Protein AF-A0A967SJV9-F1 (afdb_monomer)

Structure (mmCIF, N/CA/C/O backbone):
data_AF-A0A967SJV9-F1
#
_entry.id   AF-A0A967SJV9-F1
#
loop_
_atom_site.group_PDB
_atom_site.id
_atom_site.type_symbol
_atom_site.label_atom_id
_atom_site.label_alt_id
_atom_site.label_comp_id
_atom_site.label_asym_id
_atom_site.label_entity_id
_atom_site.label_seq_id
_atom_site.pdbx_PDB_ins_code
_atom_site.Cartn_x
_atom_site.Cartn_y
_atom_site.Cartn_z
_atom_site.occupancy
_atom_site.B_iso_or_equiv
_atom_site.auth_seq_id
_atom_site.auth_comp_id
_atom_site.auth_asym_id
_atom_site.auth_atom_id
_atom_site.pdbx_PDB_model_num
ATOM 1 N N . MET A 1 1 ? -14.246 -4.695 -17.843 1.00 47.72 1 MET A N 1
ATOM 2 C CA . MET A 1 1 ? -14.909 -4.450 -16.545 1.00 47.72 1 MET A CA 1
ATOM 3 C C . MET A 1 1 ? -16.134 -3.568 -16.754 1.00 47.72 1 MET A C 1
ATOM 5 O O . MET A 1 1 ? -16.013 -2.595 -17.496 1.00 47.72 1 MET A O 1
ATOM 9 N N . PRO A 1 2 ? -17.310 -3.910 -16.196 1.00 51.16 2 PRO A N 1
ATOM 10 C CA . PRO A 1 2 ? -18.488 -3.045 -16.264 1.00 51.16 2 PRO A CA 1
ATOM 11 C C . PRO A 1 2 ? -18.167 -1.692 -15.615 1.00 51.16 2 PRO A C 1
ATOM 13 O O . PRO A 1 2 ? -17.585 -1.638 -14.534 1.00 51.16 2 PRO A O 1
ATOM 16 N N . LYS A 1 3 ? -18.487 -0.591 -16.301 1.00 63.22 3 LYS A N 1
ATOM 17 C CA . LYS A 1 3 ? -18.181 0.759 -15.815 1.00 63.22 3 LYS A CA 1
ATOM 18 C C . LYS A 1 3 ? -19.239 1.181 -14.799 1.00 63.22 3 LYS A C 1
ATOM 20 O O . LYS A 1 3 ? -20.412 1.294 -15.145 1.00 63.22 3 LYS A O 1
ATOM 25 N N . LEU A 1 4 ? -18.818 1.446 -13.564 1.00 74.81 4 LEU A N 1
ATOM 26 C CA . LEU A 1 4 ? -19.636 2.136 -12.567 1.00 74.81 4 LEU A CA 1
ATOM 27 C C . LEU A 1 4 ? -19.768 3.606 -12.981 1.00 74.81 4 LEU A C 1
ATOM 29 O O . LEU A 1 4 ? -18.957 4.444 -12.611 1.00 74.81 4 LEU A O 1
ATOM 33 N N . THR A 1 5 ? -20.777 3.910 -13.793 1.00 85.00 5 THR A N 1
ATOM 34 C CA . THR A 1 5 ? -21.053 5.269 -14.291 1.00 85.00 5 THR A CA 1
ATOM 35 C C . THR A 1 5 ? -21.690 6.180 -13.244 1.00 85.00 5 THR A C 1
ATOM 37 O O . THR A 1 5 ? -21.753 7.390 -13.439 1.00 85.00 5 THR A O 1
ATOM 40 N N . ASN A 1 6 ? -22.171 5.624 -12.131 1.00 92.25 6 ASN A N 1
ATOM 41 C CA . ASN A 1 6 ? -22.780 6.400 -11.061 1.00 92.25 6 ASN A CA 1
ATOM 42 C C . ASN A 1 6 ? -21.738 6.778 -9.998 1.00 92.25 6 ASN A C 1
ATOM 44 O O . ASN A 1 6 ? -21.339 5.949 -9.178 1.00 92.25 6 ASN A O 1
ATOM 48 N N . GLU A 1 7 ? -21.364 8.057 -9.980 1.00 90.69 7 GLU A N 1
ATOM 49 C CA . GLU A 1 7 ? -20.401 8.641 -9.036 1.00 90.69 7 GLU A CA 1
ATOM 50 C C . GLU A 1 7 ? -20.759 8.398 -7.564 1.00 90.69 7 GLU A C 1
ATOM 52 O O . GLU A 1 7 ? -19.886 8.133 -6.736 1.00 90.69 7 GLU A O 1
ATOM 57 N N . ARG A 1 8 ? -22.054 8.423 -7.223 1.00 91.00 8 ARG A N 1
ATOM 58 C CA . ARG A 1 8 ? -22.510 8.162 -5.852 1.00 91.00 8 ARG A CA 1
ATOM 59 C C . ARG A 1 8 ? -22.266 6.713 -5.453 1.00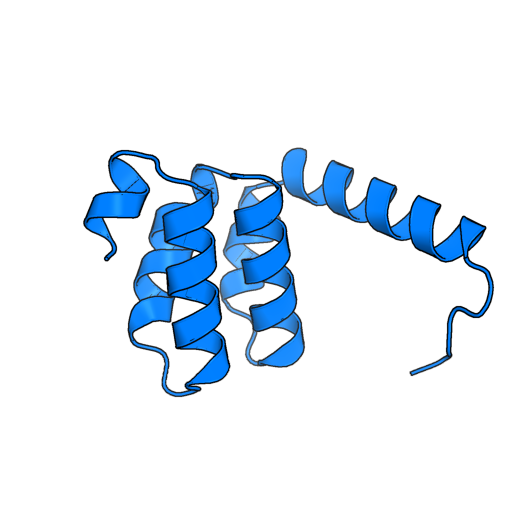 91.00 8 ARG A C 1
ATOM 61 O O . ARG A 1 8 ? -21.834 6.457 -4.334 1.00 91.00 8 ARG A O 1
ATOM 68 N N . VAL A 1 9 ? -22.540 5.770 -6.355 1.00 93.06 9 VAL A N 1
ATOM 69 C CA . VAL A 1 9 ? -22.287 4.344 -6.101 1.00 93.06 9 VAL A CA 1
ATOM 70 C C . VAL A 1 9 ? -20.790 4.101 -5.949 1.00 93.06 9 VAL A C 1
ATOM 72 O O . VAL A 1 9 ? -20.386 3.434 -5.003 1.00 93.06 9 VAL A O 1
ATOM 75 N N . ARG A 1 10 ? -19.970 4.703 -6.817 1.00 90.50 10 ARG A N 1
ATOM 76 C CA . ARG A 1 10 ? -18.508 4.627 -6.731 1.00 90.50 10 ARG A CA 1
ATOM 77 C C . ARG A 1 10 ? -17.999 5.114 -5.372 1.00 90.50 10 ARG A C 1
ATOM 79 O O . ARG A 1 10 ? -17.313 4.372 -4.686 1.00 90.50 10 ARG A O 1
ATOM 86 N N . SER A 1 11 ? -18.427 6.297 -4.928 1.00 91.38 11 SER A N 1
ATOM 87 C CA . SER A 1 11 ? -18.022 6.842 -3.625 1.00 91.38 11 SER A CA 1
ATOM 88 C C . SER A 1 11 ? -18.452 5.966 -2.440 1.00 91.38 11 SER A C 1
ATOM 90 O O . SER A 1 11 ? -17.693 5.813 -1.482 1.00 91.38 11 SER A O 1
ATOM 92 N N . LEU A 1 12 ? -19.649 5.371 -2.489 1.00 94.56 12 LEU A N 1
ATOM 93 C CA . LEU A 1 12 ? -20.110 4.453 -1.444 1.00 94.56 12 LEU A CA 1
ATOM 94 C C . LEU A 1 12 ? -19.284 3.163 -1.405 1.00 94.56 12 LEU A C 1
ATOM 96 O O . LEU A 1 12 ? -18.981 2.678 -0.315 1.00 94.56 12 LEU A O 1
ATOM 100 N N . LEU A 1 13 ? -18.916 2.628 -2.571 1.00 92.25 13 LEU A N 1
ATOM 101 C CA . LEU A 1 13 ? -18.057 1.451 -2.679 1.00 92.25 13 LEU A CA 1
ATOM 102 C C . LEU A 1 13 ? -16.641 1.745 -2.182 1.00 92.25 13 LEU A C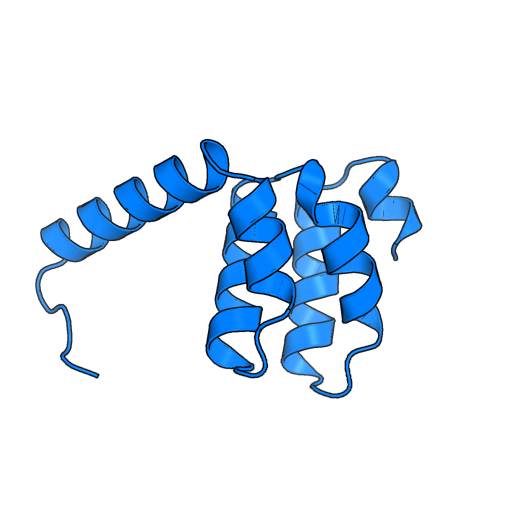 1
ATOM 104 O O . LEU A 1 13 ? -16.133 0.973 -1.374 1.00 92.25 13 LEU A O 1
ATOM 108 N N . ASP A 1 14 ? -16.055 2.882 -2.567 1.00 91.56 14 ASP A N 1
ATOM 109 C CA . ASP A 1 14 ? -14.740 3.321 -2.083 1.00 91.56 14 ASP A CA 1
ATOM 110 C C . ASP A 1 14 ? -14.737 3.411 -0.547 1.00 91.56 14 ASP A C 1
ATOM 112 O O . ASP A 1 14 ? -13.867 2.857 0.126 1.00 91.56 14 ASP A O 1
ATOM 116 N N . ALA A 1 15 ? -15.769 4.036 0.033 1.00 94.44 15 ALA A N 1
ATOM 117 C CA . ALA A 1 15 ? -15.9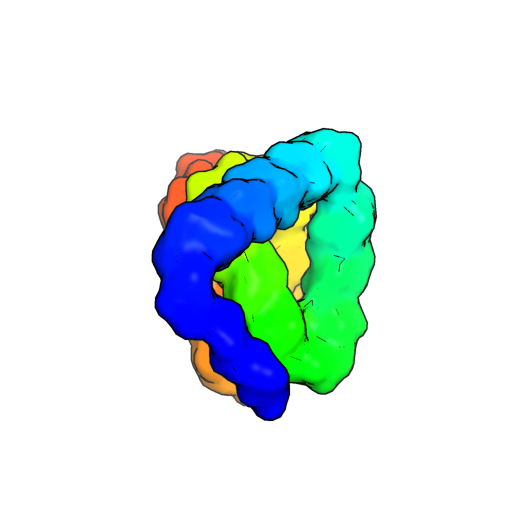09 4.155 1.481 1.00 94.44 15 ALA A CA 1
ATOM 118 C C . ALA A 1 15 ? -16.106 2.795 2.174 1.00 94.44 15 ALA A C 1
ATOM 120 O O . ALA A 1 15 ? -15.597 2.581 3.274 1.00 94.44 15 ALA A O 1
ATOM 121 N N . ALA A 1 16 ? -16.856 1.874 1.565 1.00 95.12 16 ALA A N 1
ATOM 122 C CA . ALA A 1 16 ? -17.024 0.525 2.097 1.00 95.12 16 ALA A CA 1
ATOM 123 C C . ALA A 1 16 ? -15.706 -0.263 2.050 1.00 95.12 16 ALA A C 1
ATOM 125 O O . ALA A 1 16 ? -15.327 -0.858 3.058 1.00 95.12 16 ALA A O 1
ATOM 126 N N . GLY A 1 17 ? -14.982 -0.200 0.930 1.00 92.75 17 GLY A N 1
ATOM 127 C CA . GLY A 1 17 ? -13.675 -0.834 0.762 1.00 92.75 17 GLY A CA 1
ATOM 128 C C . GLY A 1 17 ? -12.655 -0.329 1.778 1.00 92.75 17 GLY A C 1
ATOM 129 O O . GLY A 1 17 ? -12.015 -1.128 2.454 1.00 92.75 17 GLY A O 1
ATOM 130 N N . GLN A 1 18 ? -12.580 0.989 1.983 1.00 95.38 18 GLN A N 1
ATOM 131 C CA . GLN A 1 18 ? -11.712 1.582 3.004 1.00 95.38 18 GLN A CA 1
ATOM 132 C C . GLN A 1 18 ? -12.045 1.086 4.418 1.00 95.38 18 GLN A C 1
ATOM 134 O O . GLN A 1 18 ? -11.146 0.730 5.176 1.00 95.38 18 GLN A O 1
ATOM 139 N N . ARG A 1 19 ? -13.334 1.022 4.782 1.00 96.38 19 ARG A N 1
ATOM 140 C CA . ARG A 1 19 ? -13.755 0.513 6.100 1.00 96.38 19 ARG A CA 1
ATOM 141 C C . ARG A 1 19 ? -13.396 -0.957 6.285 1.00 96.38 19 ARG A C 1
ATOM 143 O O . ARG A 1 19 ? -12.918 -1.318 7.355 1.00 96.38 19 ARG A O 1
ATOM 150 N N . LEU A 1 20 ? -13.604 -1.782 5.260 1.00 95.12 20 LEU A N 1
ATOM 151 C CA . LEU A 1 20 ? -13.238 -3.199 5.294 1.00 95.12 20 LEU A CA 1
ATOM 152 C C . LEU A 1 20 ? -11.725 -3.379 5.441 1.00 95.12 20 LEU A C 1
ATOM 154 O O . LEU A 1 20 ? -11.295 -4.165 6.279 1.00 95.12 20 LEU A O 1
ATOM 158 N N . ALA A 1 21 ? -10.925 -2.606 4.705 1.00 94.50 21 ALA A 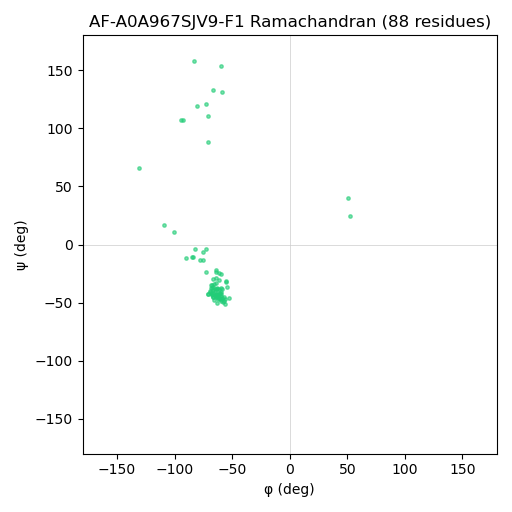N 1
ATOM 159 C CA . ALA A 1 21 ? -9.468 -2.646 4.799 1.00 94.50 21 ALA A CA 1
ATOM 160 C C . ALA A 1 21 ? -8.958 -2.300 6.209 1.00 94.50 21 ALA A C 1
ATOM 162 O O . ALA A 1 21 ? -8.058 -2.962 6.721 1.00 94.50 21 ALA A O 1
ATOM 163 N N . VAL A 1 22 ? -9.560 -1.301 6.867 1.00 94.62 22 VAL A N 1
ATOM 164 C CA . VAL A 1 22 ? -9.226 -0.947 8.259 1.00 94.62 22 VAL A CA 1
ATOM 165 C C . VAL A 1 22 ? -9.684 -2.025 9.245 1.00 94.62 22 VAL A C 1
ATOM 167 O O . VAL A 1 22 ? -8.964 -2.329 10.193 1.00 94.62 22 VAL A O 1
ATOM 170 N N . ALA A 1 23 ? -10.872 -2.601 9.042 1.00 96.50 23 ALA A N 1
ATOM 171 C CA . ALA A 1 23 ? -11.437 -3.612 9.936 1.00 96.50 23 ALA A CA 1
ATOM 172 C C . ALA A 1 23 ? -10.734 -4.978 9.832 1.00 96.50 23 ALA A C 1
ATOM 174 O O . ALA A 1 23 ? -10.776 -5.757 10.784 1.00 96.50 23 ALA A O 1
ATOM 175 N N . HIS A 1 24 ? -10.089 -5.266 8.698 1.00 95.56 24 HIS A N 1
ATOM 176 C CA . HIS A 1 24 ? -9.490 -6.566 8.396 1.00 95.56 24 HIS A CA 1
ATOM 177 C C . HIS A 1 24 ? -8.041 -6.441 7.886 1.00 95.56 24 HIS A C 1
ATOM 179 O O . HIS A 1 24 ? -7.749 -6.795 6.741 1.00 95.56 24 HIS A O 1
ATOM 185 N N . PRO A 1 25 ? -7.100 -5.973 8.724 1.00 90.56 25 PRO A N 1
ATOM 186 C CA . PRO A 1 25 ? -5.709 -5.778 8.319 1.00 90.56 25 PRO A CA 1
ATOM 187 C C . PRO A 1 25 ? -5.006 -7.075 7.883 1.00 90.56 25 PRO A C 1
ATOM 189 O O . PRO A 1 25 ? -4.167 -7.027 6.990 1.00 90.56 25 PRO A O 1
ATOM 192 N N . ASP A 1 26 ? -5.373 -8.234 8.436 1.00 93.38 26 ASP A N 1
ATOM 193 C CA . ASP A 1 26 ? -4.790 -9.523 8.028 1.00 93.38 26 ASP A CA 1
ATOM 194 C C . ASP A 1 26 ? -5.180 -9.899 6.591 1.00 93.38 26 ASP A C 1
ATOM 196 O O . ASP A 1 26 ? -4.361 -10.409 5.830 1.00 93.38 26 ASP A O 1
ATOM 200 N N . GLN A 1 27 ? -6.411 -9.572 6.181 1.00 94.81 27 GLN A N 1
ATOM 201 C CA . GLN A 1 27 ? -6.858 -9.749 4.795 1.00 94.81 27 GLN A CA 1
ATOM 202 C C . GLN A 1 27 ? -6.111 -8.800 3.852 1.00 94.81 27 GLN A C 1
ATOM 204 O O . GLN A 1 27 ? -5.783 -9.185 2.735 1.00 94.81 27 GLN A O 1
ATOM 209 N N . MET A 1 28 ? -5.783 -7.585 4.308 1.00 95.00 28 MET A N 1
ATOM 210 C CA . MET A 1 28 ? -4.933 -6.668 3.542 1.00 95.00 28 MET A CA 1
ATOM 211 C C . MET A 1 28 ? -3.517 -7.220 3.365 1.00 95.00 28 MET A C 1
ATOM 213 O O . MET A 1 28 ? -2.955 -7.094 2.283 1.00 95.00 28 MET A O 1
ATOM 217 N N . VAL A 1 29 ? -2.944 -7.854 4.394 1.00 95.38 29 VAL A N 1
ATOM 218 C CA . VAL A 1 29 ? -1.640 -8.526 4.280 1.00 95.38 29 VAL A CA 1
ATOM 219 C C . VAL A 1 29 ? -1.710 -9.674 3.274 1.00 95.38 29 VAL A C 1
ATOM 221 O O . VAL A 1 29 ? -0.834 -9.767 2.422 1.00 95.38 29 VAL A O 1
ATOM 224 N N . GLN A 1 30 ? -2.762 -10.494 3.320 1.00 95.44 30 GLN A N 1
ATOM 225 C CA . GLN A 1 30 ? -2.966 -11.578 2.356 1.00 95.44 30 GLN A CA 1
ATOM 226 C C . GLN A 1 30 ? -3.147 -11.054 0.920 1.00 95.44 30 GLN A C 1
ATOM 228 O O . GLN A 1 30 ? -2.626 -11.636 -0.025 1.00 95.44 30 GLN A O 1
ATOM 233 N N . ALA A 1 31 ? -3.844 -9.932 0.734 1.00 94.69 31 ALA A N 1
ATOM 234 C CA . ALA A 1 31 ? -4.030 -9.323 -0.582 1.00 94.69 31 ALA A CA 1
ATOM 235 C C . ALA A 1 31 ? -2.713 -8.827 -1.216 1.00 94.69 31 ALA A C 1
ATOM 237 O O . ALA A 1 31 ? -2.629 -8.726 -2.439 1.00 94.69 31 ALA A O 1
ATOM 238 N N . LEU A 1 32 ? -1.667 -8.577 -0.415 1.00 96.19 32 LEU A N 1
ATOM 239 C CA . LEU A 1 32 ? -0.321 -8.270 -0.919 1.00 96.19 32 LEU A CA 1
ATOM 240 C C . LEU A 1 32 ? 0.419 -9.487 -1.503 1.00 96.19 32 LEU A C 1
ATOM 242 O O . LEU A 1 32 ? 1.529 -9.335 -2.006 1.00 96.19 32 LEU A O 1
ATOM 246 N N . GLU A 1 33 ? -0.173 -10.678 -1.435 1.00 95.31 33 GLU A N 1
ATOM 247 C CA . GLU A 1 33 ? 0.344 -11.914 -2.038 1.00 95.31 33 GLU A CA 1
ATOM 248 C C . GLU A 1 33 ? -0.357 -12.240 -3.368 1.00 95.31 33 GLU A C 1
ATOM 250 O O . GLU A 1 33 ? -0.217 -13.340 -3.891 1.00 95.31 33 GLU A O 1
ATOM 255 N N . SER A 1 34 ? -1.150 -11.308 -3.909 1.00 95.94 34 SER A N 1
ATOM 256 C CA . SER A 1 34 ? -1.838 -11.502 -5.184 1.00 95.94 34 SER A CA 1
ATOM 257 C C . SER A 1 34 ? -0.855 -11.580 -6.356 1.00 95.94 34 SER A C 1
ATOM 259 O O . SER A 1 34 ? -0.013 -10.700 -6.514 1.00 95.94 34 SER A O 1
ATOM 261 N N . ASP A 1 35 ? -1.041 -12.581 -7.222 1.00 95.31 35 ASP A N 1
ATOM 262 C CA . ASP A 1 35 ? -0.319 -12.715 -8.498 1.00 95.31 35 ASP A CA 1
ATOM 263 C C . ASP A 1 35 ? -0.823 -11.743 -9.589 1.00 95.31 35 ASP A C 1
ATOM 265 O O . ASP A 1 35 ? -0.260 -11.681 -10.682 1.00 95.31 35 ASP A O 1
ATOM 269 N N . ASP A 1 36 ? -1.908 -11.003 -9.333 1.00 96.50 36 ASP A N 1
ATOM 270 C CA . ASP A 1 36 ? -2.425 -9.982 -10.246 1.00 96.50 36 ASP A CA 1
ATOM 271 C C . ASP A 1 36 ? -1.857 -8.613 -9.858 1.00 96.50 36 ASP A C 1
ATOM 273 O O . ASP A 1 36 ? -2.269 -8.001 -8.869 1.00 96.50 36 ASP A O 1
ATOM 277 N N . ASP A 1 37 ? -0.933 -8.107 -10.677 1.00 95.88 37 ASP A N 1
ATOM 278 C CA . ASP A 1 37 ? -0.272 -6.821 -10.455 1.00 95.88 37 ASP A CA 1
ATOM 279 C C . ASP A 1 37 ? -1.256 -5.651 -10.297 1.00 95.88 37 ASP A C 1
ATOM 281 O O . ASP A 1 37 ? -0.978 -4.719 -9.543 1.00 95.88 37 ASP A O 1
ATOM 285 N N . LEU A 1 38 ? -2.420 -5.669 -10.961 1.00 95.19 38 LEU A N 1
ATOM 286 C CA . LEU A 1 38 ? -3.409 -4.596 -10.819 1.00 95.19 38 LEU A CA 1
ATOM 287 C C . LEU A 1 38 ? -4.071 -4.634 -9.441 1.00 95.19 38 LEU A C 1
ATOM 289 O O . LEU A 1 38 ? -4.247 -3.588 -8.811 1.00 95.19 38 LEU A O 1
ATOM 293 N N . VAL A 1 39 ? -4.421 -5.832 -8.964 1.00 95.25 39 VAL A N 1
ATOM 294 C CA . VAL A 1 39 ? -4.958 -6.034 -7.610 1.00 95.25 39 VAL A CA 1
ATOM 295 C C . VAL A 1 39 ? -3.908 -5.646 -6.576 1.00 95.25 39 VAL A C 1
ATOM 297 O O . VAL A 1 39 ? -4.221 -4.948 -5.606 1.00 95.25 39 VAL A O 1
ATOM 300 N N . L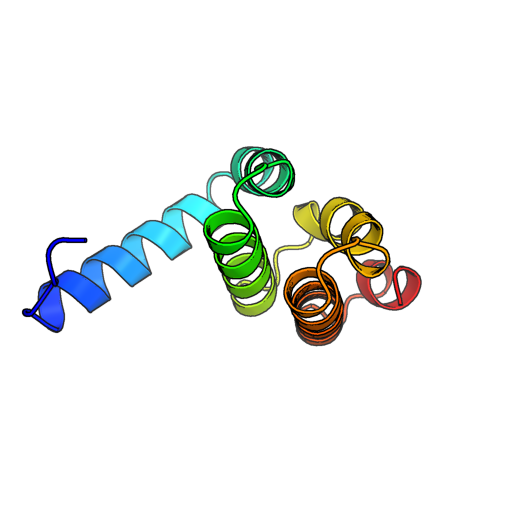EU A 1 40 ? -2.658 -6.041 -6.805 1.00 97.06 40 LEU A N 1
ATOM 301 C CA . LEU A 1 40 ? -1.542 -5.753 -5.921 1.00 97.06 40 LEU A CA 1
ATOM 302 C C . LEU A 1 40 ? -1.281 -4.244 -5.819 1.00 97.06 40 LEU A C 1
ATOM 304 O O . LEU A 1 40 ? -1.262 -3.702 -4.714 1.00 97.06 40 LEU A O 1
ATOM 308 N N . ILE A 1 41 ? -1.170 -3.536 -6.948 1.00 98.19 41 ILE A N 1
ATOM 309 C CA . ILE A 1 41 ? -0.972 -2.077 -6.994 1.00 98.19 41 ILE A CA 1
ATOM 310 C C . ILE A 1 41 ? -2.096 -1.346 -6.258 1.00 98.19 41 ILE A C 1
ATOM 312 O O . ILE A 1 41 ? -1.828 -0.448 -5.456 1.00 98.19 41 ILE A O 1
ATOM 316 N N . GLU A 1 42 ? -3.352 -1.732 -6.487 1.00 95.94 42 GLU A N 1
ATOM 317 C CA . GLU A 1 42 ? -4.487 -1.078 -5.837 1.00 95.94 42 GLU A CA 1
ATOM 318 C C . GLU A 1 42 ? -4.516 -1.352 -4.326 1.00 95.94 42 GLU A C 1
ATOM 320 O O . GLU A 1 42 ? -4.780 -0.443 -3.534 1.00 95.94 42 GLU A O 1
ATOM 325 N N . THR A 1 43 ? -4.149 -2.566 -3.910 1.00 96.88 43 THR A N 1
ATOM 326 C CA . THR A 1 43 ? -4.011 -2.935 -2.493 1.00 96.88 43 THR A CA 1
ATOM 327 C C . THR A 1 43 ? -2.922 -2.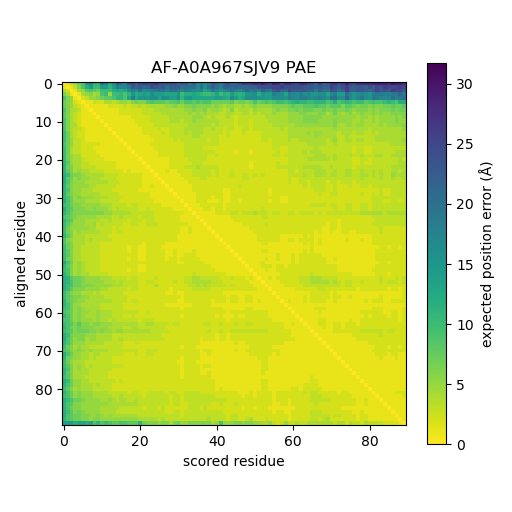106 -1.811 1.00 96.88 43 THR A C 1
ATOM 329 O O . THR A 1 43 ? -3.154 -1.542 -0.738 1.00 96.88 43 THR A O 1
ATOM 332 N N . ILE A 1 44 ? -1.751 -1.969 -2.444 1.00 98.25 44 ILE A N 1
ATOM 333 C CA . ILE A 1 44 ? -0.642 -1.145 -1.947 1.00 98.25 44 ILE A CA 1
ATOM 334 C C . ILE A 1 44 ? -1.078 0.320 -1.818 1.00 98.25 44 ILE A C 1
ATOM 336 O O . ILE A 1 44 ? -0.849 0.955 -0.784 1.00 98.25 44 ILE A O 1
ATOM 340 N N . ARG A 1 45 ? -1.736 0.860 -2.852 1.00 97.62 45 ARG A N 1
ATOM 341 C CA . ARG A 1 45 ? -2.216 2.246 -2.880 1.00 97.62 45 ARG A CA 1
ATOM 342 C C . ARG A 1 45 ? -3.195 2.512 -1.740 1.00 97.62 45 ARG A C 1
ATOM 344 O O . ARG A 1 45 ? -3.051 3.505 -1.024 1.00 97.62 45 ARG A O 1
ATOM 351 N N . LEU A 1 46 ? -4.158 1.613 -1.546 1.00 96.88 46 LEU A N 1
ATOM 352 C CA . LEU A 1 46 ? -5.134 1.695 -0.465 1.00 96.88 46 LEU A CA 1
ATOM 353 C C . LEU A 1 46 ? -4.456 1.627 0.910 1.00 96.88 46 LEU A C 1
ATOM 355 O O . LEU A 1 46 ? -4.760 2.434 1.788 1.00 96.88 46 LEU A O 1
ATOM 359 N N . ALA A 1 47 ? -3.498 0.717 1.088 1.00 96.75 47 ALA A N 1
ATOM 360 C CA . ALA A 1 47 ? -2.754 0.577 2.335 1.00 96.75 47 ALA A CA 1
ATOM 361 C C . ALA A 1 47 ? -1.961 1.844 2.702 1.00 96.75 47 ALA A C 1
ATOM 363 O O . ALA A 1 47 ? -1.985 2.271 3.860 1.00 96.75 47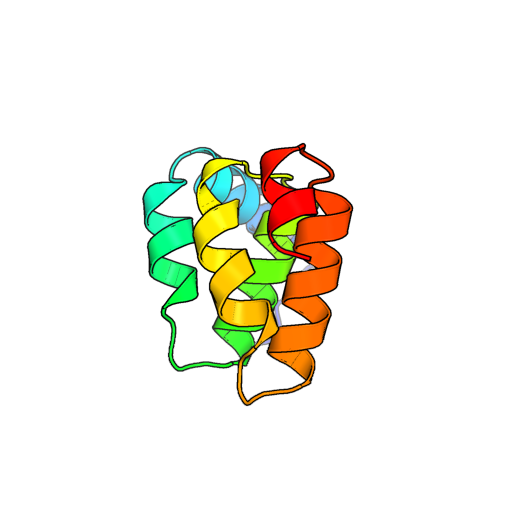 ALA A O 1
ATOM 364 N N . GLY A 1 48 ? -1.316 2.478 1.715 1.00 97.50 48 GLY A N 1
ATOM 365 C CA . GLY A 1 48 ? -0.628 3.759 1.883 1.00 97.50 48 GLY A CA 1
ATOM 366 C C . GLY A 1 48 ? -1.582 4.904 2.241 1.00 97.50 48 GLY A C 1
ATOM 367 O O . GLY A 1 48 ? -1.325 5.648 3.186 1.00 97.50 48 GLY A O 1
ATOM 368 N N . GLN A 1 49 ? -2.721 5.013 1.545 1.00 97.12 49 GLN A N 1
ATOM 369 C CA . GLN A 1 49 ? -3.748 6.032 1.818 1.00 97.12 49 GLN A CA 1
ATOM 370 C C . GLN A 1 49 ? -4.322 5.927 3.232 1.00 97.12 49 GLN A C 1
ATOM 372 O O . GLN A 1 49 ? -4.513 6.937 3.908 1.00 97.12 49 GLN A O 1
ATOM 377 N N . LEU A 1 50 ? -4.579 4.700 3.680 1.00 96.44 50 LEU A N 1
ATOM 378 C CA . LEU A 1 50 ? -5.115 4.404 5.006 1.00 96.44 50 LEU A CA 1
ATOM 379 C C . LEU A 1 50 ? -4.038 4.380 6.098 1.00 96.44 50 LEU A C 1
ATOM 381 O O . LEU A 1 50 ? -4.363 4.216 7.273 1.00 96.44 50 LEU A O 1
ATOM 385 N N . LYS A 1 51 ? -2.765 4.544 5.719 1.00 96.81 51 LYS A N 1
ATOM 386 C CA . LYS A 1 51 ? -1.593 4.503 6.599 1.00 96.81 51 LYS A CA 1
ATOM 387 C C . LYS A 1 51 ? -1.554 3.263 7.499 1.00 96.81 51 LYS A C 1
ATOM 389 O O . LYS A 1 51 ? -1.207 3.379 8.671 1.00 96.81 51 LYS A O 1
ATOM 394 N N . LEU A 1 52 ? -1.925 2.092 6.976 1.00 93.69 52 LEU A N 1
ATOM 395 C CA . LEU A 1 52 ? -2.115 0.870 7.770 1.00 93.69 52 LEU A CA 1
ATOM 396 C C . LEU A 1 52 ? -0.773 0.300 8.270 1.00 93.69 52 LEU A C 1
ATOM 398 O O . LEU A 1 52 ? -0.016 -0.251 7.472 1.00 93.69 52 LEU A O 1
ATOM 402 N N . PRO A 1 53 ? -0.463 0.343 9.581 1.00 92.06 53 PRO A N 1
ATOM 403 C CA . PRO A 1 53 ? 0.814 -0.172 10.080 1.00 92.06 53 PRO A CA 1
ATOM 404 C C . PRO A 1 53 ? 1.037 -1.688 9.883 1.00 92.06 53 PRO A C 1
ATOM 406 O O . PRO A 1 53 ? 2.169 -2.060 9.570 1.00 92.06 53 PRO A O 1
ATOM 409 N N . PRO A 1 54 ? 0.019 -2.573 10.017 1.00 93.62 54 PRO A N 1
ATOM 410 C CA . PRO A 1 54 ? 0.213 -4.023 9.892 1.00 93.62 54 PRO A CA 1
ATOM 411 C C . PRO A 1 54 ? 0.772 -4.491 8.545 1.00 93.62 54 PRO A C 1
ATOM 413 O O . PRO A 1 54 ? 1.424 -5.528 8.484 1.00 93.62 54 PRO A O 1
ATOM 416 N N . VAL A 1 55 ? 0.561 -3.728 7.469 1.00 96.12 55 VAL A N 1
ATOM 417 C CA . VAL A 1 55 ? 0.987 -4.125 6.118 1.00 96.12 55 VAL A CA 1
ATOM 418 C C . VAL A 1 55 ? 2.444 -3.776 5.806 1.00 96.12 55 VAL A C 1
ATOM 420 O O . VAL A 1 55 ? 2.978 -4.234 4.799 1.00 96.12 55 VAL A O 1
ATOM 423 N N . VAL A 1 56 ? 3.105 -2.979 6.655 1.00 98.00 56 VAL A N 1
ATOM 424 C CA . VAL A 1 56 ? 4.453 -2.441 6.404 1.00 98.00 56 VAL A CA 1
ATOM 425 C C . VAL A 1 56 ? 5.481 -3.526 6.047 1.00 98.00 56 VAL A C 1
ATOM 427 O O . VAL A 1 56 ? 6.193 -3.336 5.062 1.00 98.00 56 VAL A O 1
ATOM 430 N N . PRO A 1 57 ? 5.566 -4.673 6.754 1.00 97.44 57 PRO A N 1
ATOM 431 C CA . PRO A 1 57 ? 6.500 -5.734 6.370 1.00 97.44 57 PRO A CA 1
ATOM 432 C C . PRO A 1 57 ? 6.184 -6.354 5.003 1.00 97.44 57 PRO A C 1
ATOM 434 O O . PRO A 1 57 ? 7.095 -6.765 4.291 1.00 97.44 57 PRO A O 1
ATOM 437 N N . GLY A 1 58 ? 4.900 -6.434 4.636 1.00 96.81 58 GLY A N 1
ATOM 438 C CA . GLY A 1 58 ? 4.465 -6.895 3.316 1.00 96.81 58 GLY A CA 1
ATOM 439 C C . GLY A 1 58 ? 4.899 -5.933 2.217 1.00 96.81 58 GLY A C 1
ATOM 440 O O . GLY A 1 58 ? 5.533 -6.350 1.253 1.00 96.81 58 GLY A O 1
ATOM 441 N N . LEU A 1 59 ? 4.656 -4.637 2.420 1.00 97.62 59 LEU A N 1
ATOM 442 C CA . LEU A 1 59 ? 5.093 -3.584 1.502 1.00 97.62 59 LEU A CA 1
ATOM 443 C C . LEU A 1 59 ? 6.615 -3.5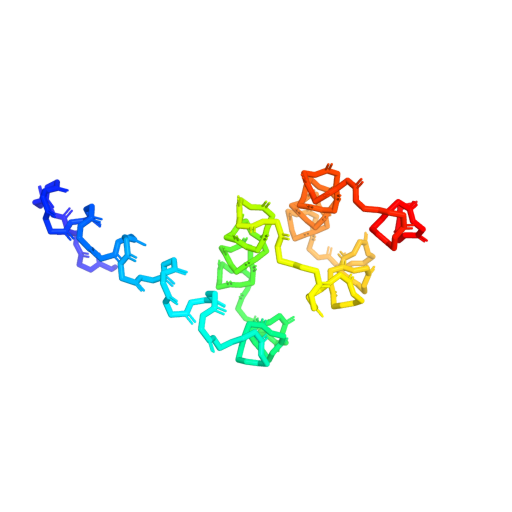56 1.319 1.00 97.62 59 LEU A C 1
ATOM 445 O O . LEU A 1 59 ? 7.084 -3.358 0.203 1.00 97.62 59 LEU A O 1
ATOM 449 N N . GLY A 1 60 ? 7.386 -3.808 2.381 1.00 98.00 60 GLY A N 1
ATOM 450 C CA . GLY A 1 60 ? 8.847 -3.871 2.304 1.00 98.00 60 GLY A CA 1
ATOM 451 C C . GLY A 1 60 ? 9.369 -4.934 1.337 1.00 98.00 60 GLY A C 1
ATOM 452 O O . GLY A 1 60 ? 10.294 -4.667 0.576 1.00 98.00 60 GLY A O 1
ATOM 453 N N . ARG A 1 61 ? 8.726 -6.109 1.270 1.00 97.12 61 ARG A N 1
ATOM 454 C CA . ARG A 1 61 ? 9.092 -7.156 0.293 1.00 97.12 61 ARG A CA 1
ATOM 455 C C . ARG A 1 61 ? 8.869 -6.715 -1.156 1.00 97.12 61 ARG A C 1
ATOM 457 O O . ARG A 1 61 ? 9.572 -7.170 -2.051 1.00 97.12 61 ARG A O 1
ATOM 464 N N . LEU A 1 62 ? 7.904 -5.826 -1.386 1.00 97.81 62 LEU A N 1
ATOM 465 C CA . LEU A 1 62 ? 7.503 -5.381 -2.721 1.00 97.81 62 LEU A CA 1
ATOM 466 C C . LEU A 1 62 ? 8.380 -4.250 -3.274 1.00 97.81 62 LEU A C 1
ATOM 468 O O . LEU A 1 62 ? 8.322 -3.973 -4.468 1.00 97.81 62 LEU A O 1
ATOM 472 N N . VAL A 1 63 ? 9.250 -3.643 -2.459 1.00 97.62 63 VAL A N 1
ATOM 473 C CA . VAL A 1 63 ? 10.235 -2.639 -2.916 1.00 97.62 63 VAL A CA 1
ATOM 474 C C . VAL A 1 63 ? 11.219 -3.231 -3.939 1.00 97.62 63 VAL A C 1
ATOM 476 O O . VAL A 1 63 ? 11.740 -2.513 -4.796 1.00 97.62 63 VAL A O 1
ATOM 479 N N . THR A 1 64 ? 11.418 -4.551 -3.907 1.00 96.44 64 THR A N 1
ATOM 480 C CA . THR A 1 64 ? 12.266 -5.308 -4.839 1.00 96.44 64 THR A CA 1
ATOM 481 C C . THR A 1 64 ? 11.475 -6.200 -5.803 1.00 96.44 64 THR A C 1
ATOM 483 O O . THR A 1 64 ? 12.062 -7.106 -6.382 1.00 96.44 64 THR A O 1
ATOM 486 N N . ALA A 1 65 ? 10.163 -5.989 -5.967 1.00 97.12 65 ALA A N 1
ATOM 487 C CA . ALA A 1 65 ? 9.333 -6.769 -6.894 1.00 97.12 65 ALA A CA 1
ATOM 488 C C . ALA A 1 65 ? 9.818 -6.669 -8.356 1.00 97.12 65 ALA A C 1
ATOM 490 O O . ALA A 1 65 ? 10.391 -5.661 -8.751 1.00 97.12 65 ALA A O 1
ATOM 491 N N . ASP A 1 66 ? 9.552 -7.665 -9.200 1.00 96.31 66 ASP A N 1
ATOM 492 C CA . ASP A 1 66 ? 9.993 -7.609 -10.605 1.00 96.31 66 ASP A CA 1
ATOM 493 C C . ASP A 1 66 ? 9.261 -6.516 -11.401 1.00 96.31 66 ASP A C 1
ATOM 495 O O . ASP A 1 66 ? 9.860 -5.817 -12.224 1.00 96.31 66 ASP A O 1
ATOM 499 N N . ASN A 1 67 ? 7.969 -6.315 -11.119 1.00 97.56 67 ASN A N 1
ATOM 500 C CA . ASN A 1 67 ? 7.182 -5.278 -11.770 1.00 97.56 67 ASN A CA 1
ATOM 501 C C . ASN A 1 67 ? 7.590 -3.874 -11.255 1.00 97.56 67 ASN A C 1
ATOM 503 O O . ASN A 1 67 ? 7.467 -3.579 -10.059 1.00 97.56 67 ASN A O 1
ATOM 507 N N . PRO A 1 68 ? 8.046 -2.961 -12.138 1.00 97.81 68 PRO A N 1
ATOM 508 C CA . PRO A 1 68 ? 8.486 -1.629 -11.737 1.00 97.81 68 PRO A CA 1
ATOM 509 C C . PRO A 1 68 ? 7.373 -0.733 -11.186 1.00 97.81 68 PRO A C 1
ATOM 511 O O . PRO A 1 68 ? 7.662 0.114 -10.338 1.00 97.81 68 PRO A O 1
ATOM 514 N N . ASP A 1 69 ? 6.128 -0.906 -11.630 1.00 98.12 69 ASP A N 1
ATOM 515 C CA . ASP A 1 69 ? 4.993 -0.158 -11.097 1.00 98.12 69 ASP A CA 1
ATOM 516 C C . ASP A 1 69 ? 4.666 -0.617 -9.672 1.00 98.12 69 ASP A C 1
ATOM 518 O O . ASP A 1 69 ? 4.520 0.230 -8.792 1.00 98.12 69 ASP A O 1
ATOM 522 N N . VAL A 1 70 ? 4.681 -1.931 -9.407 1.00 98.31 70 VAL A N 1
ATOM 523 C CA . VAL A 1 70 ? 4.522 -2.493 -8.050 1.00 98.31 70 VAL A CA 1
ATOM 524 C C . VAL A 1 70 ? 5.594 -1.942 -7.109 1.00 98.31 70 VAL A C 1
ATOM 526 O O . VAL A 1 70 ? 5.264 -1.426 -6.039 1.00 98.31 70 VAL A O 1
ATOM 529 N N . ARG A 1 71 ? 6.869 -1.965 -7.524 1.00 98.06 71 ARG A N 1
ATOM 530 C CA . ARG A 1 71 ? 7.969 -1.404 -6.722 1.00 98.06 71 ARG A CA 1
ATOM 531 C C . ARG A 1 71 ? 7.773 0.069 -6.404 1.00 98.06 71 ARG A C 1
ATOM 533 O O . ARG A 1 71 ? 7.931 0.478 -5.254 1.00 98.06 71 ARG A O 1
ATOM 540 N N . ARG A 1 72 ? 7.459 0.878 -7.423 1.00 98.56 72 ARG A N 1
ATOM 541 C CA . ARG A 1 72 ? 7.260 2.323 -7.255 1.00 98.56 72 ARG A CA 1
ATOM 542 C C . ARG A 1 72 ? 6.128 2.585 -6.265 1.00 98.56 72 ARG A C 1
ATOM 544 O O . ARG A 1 72 ? 6.318 3.338 -5.315 1.00 98.56 72 ARG A O 1
ATOM 551 N N . THR A 1 73 ? 4.988 1.925 -6.448 1.00 98.56 73 THR A N 1
ATOM 552 C CA . THR A 1 73 ? 3.822 2.111 -5.581 1.00 98.56 73 THR A CA 1
ATOM 553 C C . THR A 1 73 ? 4.093 1.621 -4.153 1.00 98.56 73 THR A C 1
ATOM 555 O O . THR A 1 73 ? 3.639 2.259 -3.205 1.00 98.56 73 THR A O 1
ATOM 558 N N . ALA A 1 74 ? 4.886 0.559 -3.960 1.00 98.44 74 ALA A N 1
ATOM 559 C CA . ALA A 1 74 ? 5.296 0.099 -2.629 1.00 98.44 74 ALA A CA 1
ATOM 560 C C . ALA A 1 74 ? 6.136 1.150 -1.885 1.00 98.44 74 ALA A C 1
ATOM 562 O O . ALA A 1 74 ? 5.852 1.458 -0.725 1.00 98.44 74 ALA A O 1
ATOM 563 N N . VAL A 1 75 ? 7.114 1.755 -2.567 1.00 98.56 75 VAL A N 1
ATOM 564 C CA . VAL A 1 75 ? 7.928 2.852 -2.018 1.00 98.56 75 VAL A CA 1
ATOM 565 C C . VAL A 1 75 ? 7.061 4.066 -1.672 1.00 98.56 75 VAL A C 1
ATOM 567 O O . VAL A 1 75 ? 7.174 4.610 -0.573 1.00 98.56 75 VAL A O 1
ATOM 570 N N . GLU A 1 76 ? 6.156 4.466 -2.569 1.00 98.56 76 GLU A N 1
ATOM 571 C CA . GLU A 1 76 ? 5.215 5.572 -2.340 1.00 98.56 76 GLU A CA 1
ATOM 572 C C . GLU A 1 76 ? 4.308 5.311 -1.127 1.00 98.56 76 GLU A C 1
ATOM 574 O O . GLU A 1 76 ? 4.104 6.202 -0.299 1.00 98.56 76 GLU A O 1
ATOM 579 N N . ALA A 1 77 ? 3.794 4.088 -0.978 1.00 98.44 77 ALA A N 1
ATOM 580 C CA . ALA A 1 77 ? 2.947 3.711 0.149 1.00 98.44 77 ALA A CA 1
ATOM 581 C C . ALA A 1 77 ? 3.714 3.705 1.479 1.00 98.44 77 ALA A C 1
ATOM 583 O O . ALA A 1 77 ? 3.213 4.233 2.473 1.00 98.44 77 ALA A O 1
ATOM 584 N N . LEU A 1 78 ? 4.939 3.170 1.509 1.00 98.56 78 LEU A N 1
ATOM 585 C CA . LEU A 1 78 ? 5.807 3.212 2.691 1.00 98.56 78 LEU A CA 1
ATOM 586 C C . LEU A 1 78 ? 6.138 4.655 3.094 1.00 98.56 78 LEU A C 1
ATOM 588 O O . LEU A 1 78 ? 6.036 5.004 4.274 1.00 98.56 78 LEU A O 1
ATOM 592 N N . ALA A 1 79 ? 6.448 5.513 2.119 1.00 98.25 79 ALA A N 1
ATOM 593 C CA . ALA A 1 79 ? 6.669 6.938 2.345 1.00 98.25 79 ALA A CA 1
ATOM 594 C C . ALA A 1 79 ? 5.405 7.645 2.868 1.00 98.25 79 ALA A C 1
ATOM 596 O O . ALA A 1 79 ? 5.501 8.481 3.763 1.00 98.25 79 ALA A O 1
ATOM 597 N N . ALA A 1 80 ? 4.214 7.288 2.374 1.00 98.19 80 ALA A N 1
ATOM 598 C CA . ALA A 1 80 ? 2.944 7.836 2.855 1.00 98.19 80 ALA A CA 1
ATOM 599 C C . ALA A 1 80 ? 2.600 7.391 4.291 1.00 98.19 80 ALA A C 1
ATOM 601 O O . ALA A 1 80 ? 2.034 8.175 5.064 1.00 98.19 80 ALA A O 1
ATOM 602 N N . ILE A 1 81 ? 2.958 6.155 4.661 1.00 97.62 81 ILE A N 1
ATOM 603 C CA . ILE A 1 81 ? 2.809 5.630 6.027 1.00 97.62 81 ILE A CA 1
ATOM 604 C C . ILE A 1 81 ? 3.740 6.377 6.993 1.00 97.62 81 ILE A C 1
ATOM 606 O O . ILE A 1 81 ? 3.314 6.706 8.101 1.00 97.62 81 ILE A O 1
ATOM 610 N N . ALA A 1 82 ? 4.983 6.661 6.583 1.00 96.75 82 ALA A N 1
ATOM 611 C CA . ALA A 1 82 ? 5.958 7.483 7.314 1.00 96.75 82 ALA A CA 1
ATOM 612 C C . ALA A 1 82 ? 6.211 7.065 8.781 1.00 96.75 82 ALA A C 1
ATOM 614 O O . ALA A 1 82 ? 6.614 7.877 9.616 1.00 96.75 82 ALA A O 1
ATOM 615 N N . SER A 1 83 ? 5.975 5.797 9.125 1.00 96.81 83 SER A N 1
ATOM 616 C CA . SER A 1 83 ? 6.279 5.265 10.455 1.00 96.81 83 SER A CA 1
ATOM 617 C C . SER A 1 83 ? 7.756 4.862 10.548 1.00 96.81 83 SER A C 1
ATOM 619 O O . SER A 1 83 ? 8.363 4.530 9.528 1.00 96.81 83 SER A O 1
ATOM 621 N N . PRO A 1 84 ? 8.354 4.784 11.753 1.00 97.25 84 PRO A N 1
ATOM 622 C CA . PRO A 1 84 ? 9.721 4.280 11.901 1.00 97.25 84 PRO A CA 1
ATOM 623 C C . PRO A 1 84 ? 9.917 2.876 11.313 1.00 97.25 84 PRO A C 1
ATOM 625 O O . PRO A 1 84 ? 10.999 2.555 10.835 1.00 97.25 84 PRO A O 1
ATOM 628 N N . GLY A 1 85 ? 8.877 2.036 11.347 1.00 96.69 85 GLY A N 1
ATOM 629 C CA . GLY A 1 85 ? 8.898 0.719 10.715 1.00 96.69 85 GLY A CA 1
ATOM 630 C C . GLY A 1 85 ? 8.930 0.807 9.192 1.00 96.69 85 GLY A C 1
ATOM 631 O O . GLY A 1 85 ? 9.691 0.071 8.576 1.00 96.69 85 GLY A O 1
ATOM 632 N N . ALA A 1 86 ? 8.156 1.723 8.602 1.00 97.31 86 ALA A N 1
ATOM 633 C CA . ALA A 1 86 ? 8.102 1.927 7.157 1.00 97.31 86 ALA A CA 1
ATOM 634 C C . ALA A 1 86 ? 9.401 2.527 6.607 1.00 97.31 86 ALA A C 1
ATOM 636 O O . ALA A 1 86 ? 9.911 2.048 5.603 1.00 97.31 86 ALA A O 1
ATOM 637 N N . MET A 1 87 ?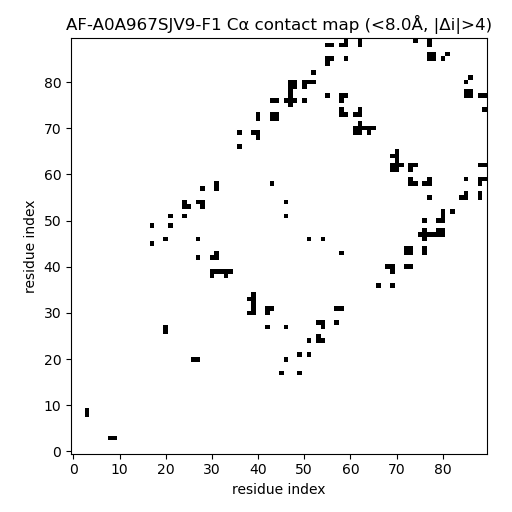 9.993 3.495 7.311 1.00 96.94 87 MET A N 1
ATOM 638 C CA . MET A 1 87 ? 11.263 4.106 6.901 1.00 96.94 87 MET A CA 1
ATOM 639 C C . MET A 1 87 ? 12.437 3.120 6.897 1.00 96.94 87 MET A C 1
ATOM 641 O O . MET A 1 87 ? 13.402 3.344 6.187 1.00 96.94 87 MET A O 1
ATOM 645 N N . LYS A 1 88 ? 12.364 2.031 7.673 1.00 96.94 88 LYS A N 1
ATOM 646 C CA . LYS A 1 88 ? 13.374 0.958 7.656 1.00 96.94 88 LYS A CA 1
ATOM 647 C C . LYS A 1 88 ? 13.242 0.009 6.461 1.00 96.94 88 LYS A C 1
ATOM 649 O O . LYS A 1 88 ? 14.123 -0.822 6.278 1.00 96.94 88 LYS A O 1
ATOM 654 N N . GLN A 1 89 ? 12.124 0.063 5.735 1.00 96.38 89 GLN A N 1
ATOM 655 C CA . GLN A 1 89 ? 11.884 -0.765 4.548 1.00 96.38 89 GLN A CA 1
ATOM 656 C C . GLN A 1 89 ? 12.358 -0.091 3.250 1.00 96.38 89 GLN A C 1
ATOM 658 O O . GLN A 1 89 ? 12.364 -0.746 2.211 1.00 96.38 89 GLN A O 1
ATOM 663 N N . LEU A 1 90 ? 12.683 1.206 3.302 1.00 91.31 90 LEU A N 1
ATOM 664 C CA . LEU A 1 90 ? 13.243 1.990 2.198 1.00 91.31 90 LEU A CA 1
ATOM 665 C C . LEU A 1 90 ? 14.772 1.943 2.241 1.00 91.31 90 LEU A C 1
ATOM 667 O O . LEU A 1 90 ? 15.372 1.902 1.146 1.00 91.31 90 LEU A O 1
#

Mean predicted aligned error: 3.43 Å

Solvent-accessible surface area (backbone atoms only — not comparable to full-atom values): 5000 Å² total; per-residue (Å²): 129,88,77,80,81,48,66,67,58,49,53,53,48,53,53,50,50,54,52,49,46,70,75,35,50,69,59,51,44,56,46,69,68,47,90,46,64,69,59,25,41,52,49,37,48,50,40,17,76,68,44,49,72,86,37,41,71,59,37,36,63,30,52,73,41,89,51,66,67,47,14,50,42,23,48,52,17,32,61,60,44,62,38,79,71,27,61,73,51,110

Secondary structure (DSSP, 8-state):
------HHHHHHHHHHHHHHHHH-HHHHHHHTT-S-HHHHHHHHHHHHHTT-GGGHHHHHHHTT-SSHHHHHHHHHHHHHH--HHHHTT-

pLDDT: mean 94.17, std 8.22, range [47.72, 98.56]

Nearest PDB structures (foldseek):
  8aw4-assembly1_B  TM=9.018E-01  e=2.280E-02  synthetic construct
  7z0f-assembly1_C  TM=7.601E-01  e=1.943E-02  synthetic construct
  6hwp-assembly1_A  TM=9.146E-01  e=5.952E-02  synthetic construct
  3ltj-assembly1_A  TM=7.625E-01  e=5.072E-02  synthetic construct
  7p0h-assembly2_B  TM=7.714E-01  e=5.350E-02  synthetic construct

Sequence (90 aa):
MPKLTNERVRSLLDAAGQRLAVAHPDQMVQALESDDDLVLIETIRLAGQLKLPPVVPGLGRLVTADNPDVRRTAVEALAAIASPGAMKQL

Foldseek 3Di:
DDDPPDPVVVVVVVVVVLVVCVVCVVVLLVQCVDPDVVSNLVSLQSCLVSLPPSNLVSLLVQCPPPDPSSNVSSLSSLVSNVDPSSVVSD

Radius of gyration: 13.35 Å; Cα contacts (8 Å, |Δi|>4): 102; chains: 1; bounding box: 36×21×28 Å